Protein AF-A0A4Q5TT07-F1 (afdb_monomer)

Foldseek 3Di:
DVPFDADDPFDPLDPVDTRRDVVVLCCVLVVCCVVPVPDPVNPVSVVSVVSRVVVSVVVD

Solvent-accessible surface area (backbone atoms only — not comparable to full-atom values): 3811 Å² total; per-residue (Å²): 112,97,85,53,81,74,78,72,78,65,38,74,78,48,102,90,39,73,43,77,46,65,68,61,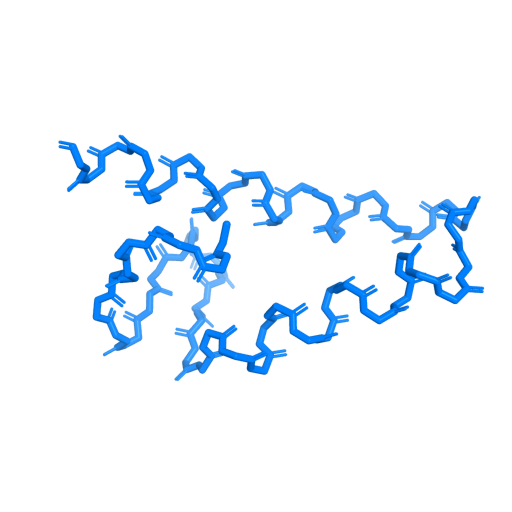50,52,49,68,46,48,49,53,50,71,78,47,63,86,45,80,80,46,55,70,44,52,52,53,51,48,54,50,48,51,54,48,64,75,76,106

Mean predicted aligned error: 3.01 Å

Structure (mmCIF, N/CA/C/O backbone):
data_AF-A0A4Q5TT07-F1
#
_entry.id   AF-A0A4Q5TT07-F1
#
loop_
_atom_site.group_PDB
_atom_site.id
_atom_site.type_symbol
_atom_site.label_atom_id
_atom_site.label_alt_id
_atom_site.label_comp_id
_atom_site.label_asym_id
_atom_site.label_entity_id
_atom_site.label_seq_id
_atom_site.pdbx_PDB_ins_code
_atom_site.Cartn_x
_atom_site.Cartn_y
_atom_site.Cartn_z
_atom_site.occupancy
_atom_site.B_iso_or_equiv
_atom_site.auth_seq_id
_atom_site.auth_comp_id
_atom_site.auth_asym_id
_atom_site.auth_atom_id
_atom_site.pdbx_PDB_model_num
ATOM 1 N N . PHE A 1 1 ? 5.254 4.508 6.360 1.00 85.88 1 PHE A N 1
ATOM 2 C CA . PHE A 1 1 ? 5.000 3.080 6.639 1.00 85.88 1 PHE A CA 1
ATOM 3 C C . PHE A 1 1 ? 5.797 2.565 7.837 1.00 85.88 1 PHE A C 1
ATOM 5 O O . PHE A 1 1 ? 5.162 2.132 8.774 1.00 85.88 1 PHE A O 1
ATOM 12 N N . ASN A 1 2 ? 7.132 2.655 7.896 1.00 80.06 2 ASN A N 1
ATOM 13 C CA . ASN A 1 2 ? 7.912 2.016 8.983 1.00 80.06 2 ASN A CA 1
ATOM 14 C C . ASN A 1 2 ? 7.638 2.506 10.419 1.00 80.06 2 ASN A C 1
ATOM 16 O O . ASN A 1 2 ? 7.938 1.789 11.364 1.00 80.06 2 ASN A O 1
ATOM 20 N N . THR A 1 3 ? 7.117 3.720 10.589 1.00 85.12 3 THR A N 1
ATOM 21 C CA . THR A 1 3 ? 6.867 4.338 11.904 1.00 85.12 3 THR A CA 1
ATOM 22 C C . THR A 1 3 ? 5.397 4.670 12.138 1.00 85.12 3 THR A C 1
ATOM 24 O O . THR A 1 3 ? 5.050 5.179 13.198 1.00 85.12 3 THR A O 1
ATOM 27 N N . ALA A 1 4 ? 4.539 4.424 11.143 1.00 86.00 4 ALA A N 1
ATOM 28 C CA . ALA A 1 4 ? 3.119 4.716 11.257 1.00 86.00 4 ALA A CA 1
ATOM 29 C C . ALA A 1 4 ? 2.418 3.537 11.947 1.00 86.00 4 ALA A C 1
ATOM 31 O O . ALA A 1 4 ? 2.720 2.390 11.597 1.00 86.00 4 ALA A O 1
ATOM 32 N N . PRO A 1 5 ? 1.496 3.783 12.892 1.00 89.06 5 PRO A N 1
ATOM 33 C CA . PRO A 1 5 ? 0.629 2.727 13.397 1.00 89.06 5 PRO A CA 1
ATOM 34 C C . PRO A 1 5 ? -0.159 2.126 12.229 1.00 89.06 5 PRO A C 1
ATOM 36 O O . PRO A 1 5 ? -0.658 2.842 11.359 1.00 89.06 5 PRO A O 1
ATOM 39 N N . MET A 1 6 ? -0.213 0.798 12.188 1.00 91.81 6 MET A N 1
ATOM 40 C CA . MET A 1 6 ? -0.903 0.076 11.125 1.00 91.81 6 MET A CA 1
ATOM 41 C C . MET A 1 6 ? -2.343 -0.221 11.540 1.00 91.81 6 MET A C 1
ATOM 43 O O . MET A 1 6 ? -2.573 -0.573 12.701 1.00 91.81 6 MET A O 1
ATOM 47 N N . PRO A 1 7 ? -3.311 -0.116 10.614 1.00 92.06 7 PRO A N 1
ATOM 48 C CA . PRO A 1 7 ? -4.668 -0.574 10.864 1.00 92.06 7 PRO A CA 1
ATOM 49 C C . PRO A 1 7 ? -4.684 -2.090 11.121 1.00 92.06 7 PRO A C 1
ATOM 51 O O . PRO A 1 7 ? -3.791 -2.805 10.655 1.00 92.06 7 PRO A O 1
ATOM 54 N N . PRO A 1 8 ? -5.700 -2.600 11.836 1.00 92.75 8 PRO A N 1
ATOM 55 C CA . PRO A 1 8 ? -5.866 -4.033 12.017 1.00 92.75 8 PRO A CA 1
ATOM 56 C C . PRO A 1 8 ? -6.122 -4.723 10.674 1.00 92.75 8 PRO A C 1
ATOM 58 O O . PRO A 1 8 ? -6.829 -4.209 9.8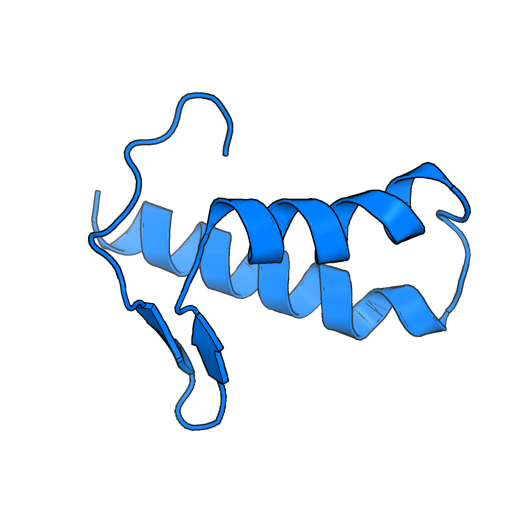05 1.00 92.75 8 PRO A O 1
ATOM 61 N N . GLU A 1 9 ? -5.562 -5.916 10.520 1.00 94.44 9 GLU A N 1
ATOM 62 C CA . GLU A 1 9 ? -5.808 -6.769 9.363 1.00 94.44 9 GLU A CA 1
ATOM 63 C C . GLU A 1 9 ? -7.093 -7.593 9.549 1.00 94.44 9 GLU A C 1
ATOM 65 O O . GLU A 1 9 ? -7.404 -8.013 10.667 1.00 94.44 9 GLU A O 1
ATOM 70 N N . PRO A 1 10 ? -7.830 -7.888 8.463 1.00 95.31 10 PRO A N 1
ATOM 71 C CA . PRO A 1 10 ? -7.570 -7.474 7.085 1.00 95.31 10 PRO A CA 1
ATOM 72 C C . PRO A 1 10 ? -8.099 -6.064 6.779 1.00 95.31 10 PRO A C 1
ATOM 74 O O . PRO A 1 10 ? -9.164 -5.671 7.250 1.00 95.31 10 PRO A O 1
ATOM 77 N N . VAL A 1 11 ? -7.400 -5.343 5.901 1.00 95.06 11 VAL A N 1
ATOM 78 C CA . VAL A 1 11 ? -7.752 -3.973 5.495 1.00 95.06 11 VAL A CA 1
ATOM 79 C C . VAL A 1 11 ? -8.481 -3.992 4.159 1.00 95.06 11 VAL A C 1
ATOM 81 O O . VAL A 1 11 ? -7.985 -4.538 3.172 1.00 95.06 11 VAL A O 1
ATOM 84 N N . MET A 1 12 ? -9.647 -3.357 4.097 1.00 94.44 12 MET A N 1
ATOM 85 C CA . MET A 1 12 ? -10.313 -3.068 2.828 1.00 94.44 12 MET A CA 1
ATOM 86 C C . MET A 1 12 ? -9.729 -1.778 2.255 1.00 94.44 12 MET A C 1
ATOM 88 O O . MET A 1 12 ? -10.033 -0.697 2.746 1.00 94.44 12 MET A O 1
ATOM 92 N N . LEU A 1 13 ? -8.873 -1.896 1.239 1.00 92.75 13 LEU A N 1
ATOM 93 C CA . LEU A 1 13 ? -8.248 -0.739 0.592 1.00 92.75 13 LEU A CA 1
ATOM 94 C C . LEU A 1 13 ? -9.236 -0.037 -0.347 1.00 92.75 13 LEU A C 1
ATOM 96 O O . LEU A 1 13 ? -9.325 1.183 -0.387 1.00 92.75 13 LEU A O 1
ATOM 100 N N . ASN A 1 14 ? -9.988 -0.838 -1.100 1.00 87.75 14 ASN A N 1
ATOM 101 C CA . ASN A 1 14 ? -11.102 -0.423 -1.946 1.00 87.75 14 ASN A CA 1
ATOM 102 C C . ASN A 1 14 ? -12.047 -1.630 -2.145 1.00 87.75 14 ASN A C 1
ATOM 104 O O . ASN A 1 14 ? -11.687 -2.743 -1.747 1.00 87.75 14 ASN A O 1
ATOM 108 N N . PRO A 1 15 ? -13.232 -1.474 -2.769 1.00 90.38 15 PRO A N 1
ATOM 109 C CA . PRO A 1 15 ? -14.184 -2.579 -2.934 1.00 90.38 15 PRO A CA 1
ATOM 110 C C . PRO A 1 15 ? -13.625 -3.815 -3.658 1.00 90.38 15 PRO A C 1
ATOM 112 O O . PRO A 1 15 ? -14.135 -4.915 -3.466 1.00 90.38 15 PRO A O 1
ATOM 115 N N . ALA A 1 16 ? -12.574 -3.652 -4.466 1.00 90.06 16 ALA A N 1
ATOM 116 C CA . ALA A 1 16 ? -11.931 -4.732 -5.211 1.00 90.06 16 ALA A CA 1
ATOM 117 C C . ALA A 1 16 ? -10.651 -5.272 -4.542 1.00 90.06 16 ALA A C 1
ATOM 119 O O . ALA A 1 16 ? -10.098 -6.268 -5.005 1.00 90.06 16 ALA A O 1
ATOM 120 N N . THR A 1 17 ? -10.150 -4.631 -3.479 1.00 91.69 17 THR A N 1
ATOM 121 C CA . THR A 1 17 ? -8.824 -4.913 -2.911 1.00 91.69 17 THR A CA 1
ATOM 122 C C . THR A 1 17 ? -8.895 -5.067 -1.398 1.00 91.69 17 THR A C 1
ATOM 124 O O . THR A 1 17 ? -9.104 -4.102 -0.663 1.00 91.69 17 THR A O 1
ATOM 127 N N . ARG A 1 18 ? -8.637 -6.292 -0.933 1.00 96.19 18 ARG A N 1
ATOM 128 C CA . ARG A 1 18 ? -8.473 -6.632 0.483 1.00 96.19 18 ARG A CA 1
ATOM 129 C C . ARG A 1 18 ? -7.017 -6.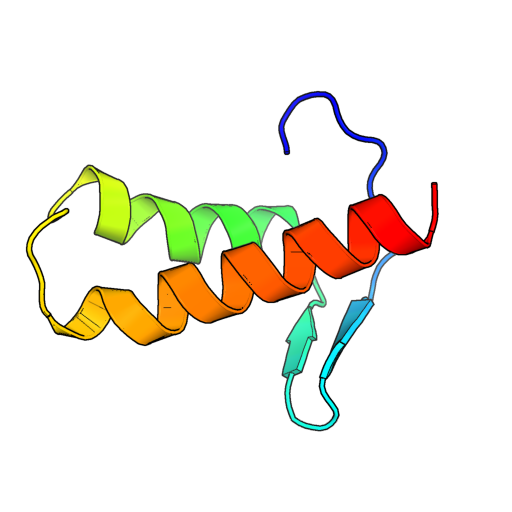989 0.760 1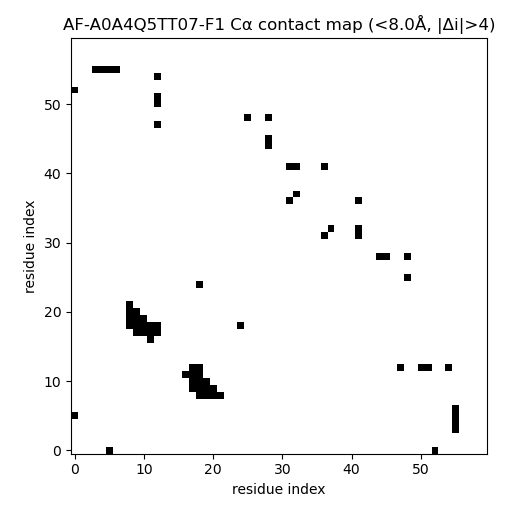.00 96.19 18 ARG A C 1
ATOM 131 O O . ARG A 1 18 ? -6.473 -7.899 0.136 1.00 96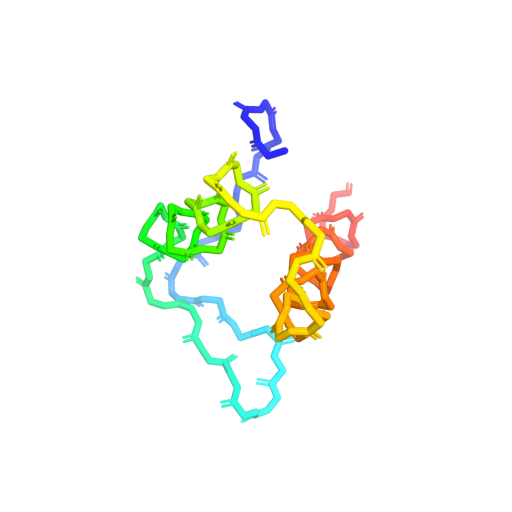.19 18 ARG A O 1
ATOM 138 N N . ILE A 1 19 ? -6.400 -6.296 1.707 1.00 97.31 19 ILE A N 1
ATOM 139 C CA . ILE A 1 19 ? -5.056 -6.586 2.199 1.00 97.31 19 ILE A CA 1
ATOM 140 C C . ILE A 1 19 ? -5.193 -7.518 3.403 1.00 97.31 19 ILE A C 1
ATOM 142 O O . ILE A 1 19 ? -5.655 -7.105 4.463 1.00 97.31 19 ILE A O 1
ATOM 146 N N . ASN A 1 20 ? -4.810 -8.782 3.226 1.00 97.50 20 ASN A N 1
ATOM 147 C CA . ASN A 1 20 ? -4.848 -9.784 4.299 1.00 97.50 20 ASN A CA 1
ATOM 148 C C . ASN A 1 20 ? -3.544 -9.863 5.107 1.00 97.50 20 ASN A C 1
ATOM 150 O O . ASN A 1 20 ? -3.550 -10.452 6.175 1.00 97.50 20 ASN A O 1
ATOM 154 N N . ASP A 1 21 ? -2.451 -9.325 4.562 1.00 97.50 21 ASP A N 1
ATOM 155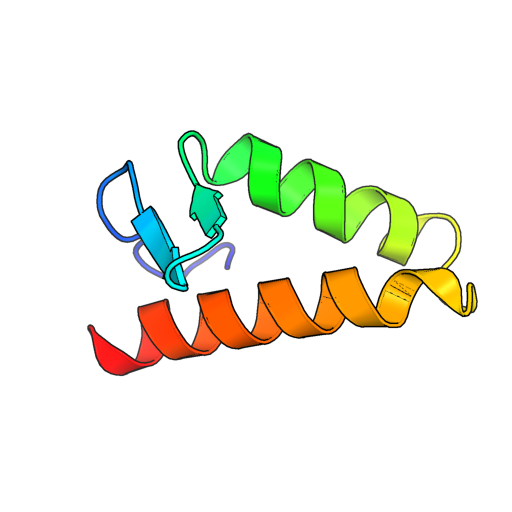 C CA . ASP A 1 21 ? -1.123 -9.266 5.179 1.00 97.50 21 ASP A CA 1
ATOM 156 C C . ASP A 1 21 ? -0.438 -7.992 4.664 1.00 97.50 21 ASP A C 1
ATOM 158 O O . ASP A 1 21 ? -0.085 -7.883 3.480 1.00 97.50 21 ASP A O 1
ATOM 162 N N . ILE A 1 22 ? -0.313 -6.995 5.538 1.00 96.06 22 ILE A N 1
ATOM 163 C CA . ILE A 1 22 ? 0.231 -5.670 5.241 1.00 96.06 22 ILE A CA 1
ATOM 164 C C . ILE A 1 22 ? 1.716 -5.775 4.904 1.00 96.06 22 ILE A C 1
ATOM 166 O O . ILE A 1 22 ? 2.177 -5.108 3.978 1.00 96.06 22 ILE A O 1
ATOM 170 N N . GLN A 1 23 ? 2.478 -6.625 5.595 1.00 95.62 23 GLN A N 1
ATOM 171 C CA . GLN A 1 23 ? 3.915 -6.760 5.342 1.00 95.62 23 GLN A CA 1
ATOM 172 C C . GLN A 1 23 ? 4.176 -7.347 3.957 1.00 95.62 23 GLN A C 1
ATOM 174 O O . GLN A 1 23 ? 4.989 -6.819 3.192 1.00 95.62 23 GLN A O 1
ATOM 179 N N . ARG A 1 24 ? 3.430 -8.387 3.581 1.00 96.94 24 ARG A N 1
ATOM 180 C CA . ARG A 1 24 ? 3.492 -8.969 2.239 1.00 96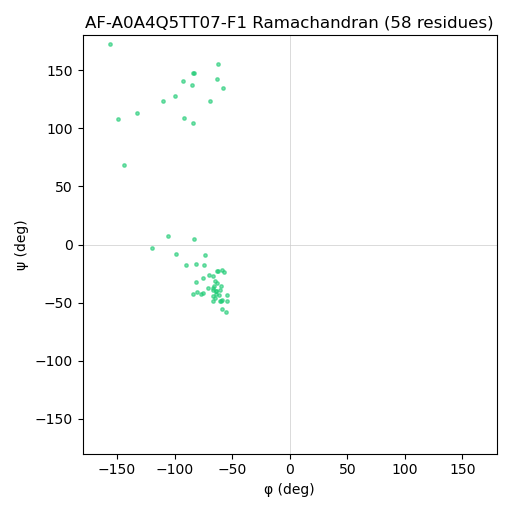.94 24 ARG A CA 1
ATOM 181 C C 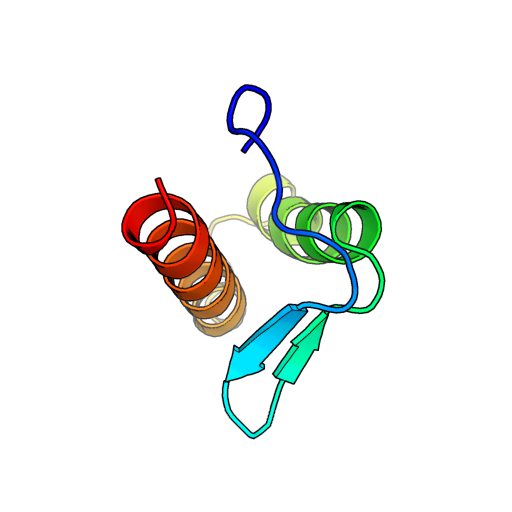. ARG A 1 24 ? 3.021 -7.983 1.170 1.00 96.94 24 ARG A C 1
ATOM 183 O O . ARG A 1 24 ? 3.631 -7.910 0.098 1.00 96.94 24 ARG A O 1
ATOM 190 N N . PHE A 1 25 ? 1.971 -7.207 1.443 1.00 96.88 25 PHE A N 1
ATOM 191 C CA . PHE A 1 25 ? 1.512 -6.144 0.547 1.00 96.88 25 PHE A CA 1
ATOM 192 C C . PHE A 1 25 ? 2.618 -5.109 0.305 1.00 96.88 25 PHE A C 1
ATOM 194 O O . PHE A 1 25 ? 3.031 -4.922 -0.838 1.00 96.88 25 PHE A O 1
ATOM 201 N N . LEU A 1 26 ? 3.178 -4.515 1.361 1.00 96.50 26 LEU A N 1
ATOM 202 C CA . LEU A 1 26 ? 4.240 -3.515 1.238 1.00 96.50 26 LEU A CA 1
ATOM 203 C C . LEU A 1 26 ? 5.485 -4.097 0.557 1.00 96.50 26 LEU A C 1
ATOM 205 O O . LEU A 1 26 ? 6.043 -3.469 -0.341 1.00 96.50 26 LEU A O 1
ATOM 209 N N . GLY A 1 27 ? 5.895 -5.313 0.924 1.00 96.75 27 GLY A N 1
ATOM 210 C CA . GLY A 1 27 ? 7.043 -5.989 0.319 1.00 96.75 27 GLY A CA 1
ATOM 211 C C . GLY A 1 27 ? 6.878 -6.199 -1.187 1.00 96.75 27 GLY A C 1
ATOM 212 O O . GLY A 1 27 ? 7.762 -5.833 -1.962 1.00 96.75 27 GLY A O 1
ATOM 213 N N . SER A 1 28 ? 5.726 -6.726 -1.612 1.00 95.88 28 SER A N 1
ATOM 214 C CA . SER A 1 28 ? 5.429 -6.975 -3.031 1.00 95.88 28 SER A CA 1
ATOM 215 C C . SER A 1 28 ? 5.300 -5.699 -3.868 1.00 95.88 28 SER A C 1
ATOM 217 O O . SER A 1 28 ? 5.612 -5.734 -5.056 1.00 95.88 28 SER A O 1
ATOM 219 N N . HIS A 1 29 ? 4.907 -4.570 -3.268 1.00 96.69 29 HIS A N 1
ATOM 220 C CA . HIS A 1 29 ? 4.814 -3.284 -3.966 1.00 96.69 29 HIS A CA 1
ATOM 221 C C . HIS A 1 29 ? 6.164 -2.559 -4.009 1.00 96.69 29 HIS A C 1
ATOM 223 O O . HIS A 1 29 ? 6.556 -2.048 -5.054 1.00 96.69 29 HIS A O 1
ATOM 229 N N . PHE A 1 30 ? 6.923 -2.545 -2.909 1.00 96.56 30 PHE A N 1
ATOM 230 C CA . PHE A 1 30 ? 8.215 -1.857 -2.867 1.00 96.56 30 PHE A CA 1
ATOM 231 C C . PHE A 1 30 ? 9.338 -2.595 -3.586 1.00 96.56 30 PHE A C 1
ATOM 233 O O . PHE A 1 30 ? 10.263 -1.940 -4.060 1.00 96.56 30 PHE A O 1
ATOM 240 N N . HIS A 1 31 ? 9.300 -3.927 -3.660 1.00 96.44 31 HIS A N 1
ATOM 241 C CA . HIS A 1 31 ? 10.343 -4.694 -4.340 1.00 96.44 31 HIS A CA 1
ATOM 242 C C . HIS A 1 31 ? 10.560 -4.247 -5.802 1.00 96.44 31 HIS A C 1
ATOM 244 O O . HIS A 1 31 ? 11.663 -3.785 -6.098 1.00 96.44 31 HIS A O 1
ATOM 250 N N . PRO A 1 32 ? 9.546 -4.267 -6.693 1.00 95.12 32 PRO A N 1
ATOM 251 C CA . PRO A 1 32 ? 9.713 -3.827 -8.082 1.00 95.12 32 PRO A CA 1
ATOM 252 C C . PRO A 1 32 ? 10.072 -2.339 -8.204 1.00 95.12 32 PRO A C 1
ATOM 254 O O . PRO A 1 32 ? 10.857 -1.972 -9.076 1.00 95.12 32 PRO A O 1
ATOM 257 N N . LEU A 1 33 ? 9.574 -1.487 -7.299 1.00 95.50 33 LEU A N 1
ATOM 258 C CA . LEU A 1 33 ? 9.919 -0.060 -7.265 1.00 95.50 33 LEU A CA 1
ATOM 259 C C . LEU A 1 33 ? 11.400 0.179 -6.941 1.00 95.50 33 LEU A C 1
ATOM 261 O O . LEU A 1 33 ? 11.984 1.144 -7.427 1.00 95.50 33 LEU A O 1
ATOM 265 N N . LYS A 1 34 ? 12.021 -0.694 -6.140 1.00 95.00 34 LYS A N 1
ATOM 266 C CA . LYS A 1 34 ? 13.455 -0.628 -5.823 1.00 95.00 34 LYS A CA 1
ATOM 267 C C . LYS A 1 34 ? 14.318 -1.223 -6.929 1.00 95.00 34 LYS A C 1
ATOM 269 O O . LYS A 1 34 ? 15.374 -0.677 -7.227 1.00 95.00 34 LYS A O 1
ATOM 274 N N . THR A 1 35 ? 13.898 -2.343 -7.517 1.00 96.88 35 THR A N 1
ATOM 275 C CA . THR A 1 35 ? 14.709 -3.065 -8.508 1.00 96.88 35 THR A CA 1
ATOM 276 C C . THR A 1 35 ? 14.606 -2.467 -9.909 1.00 96.88 35 THR A C 1
ATOM 278 O O . THR A 1 35 ? 15.569 -2.536 -10.667 1.00 96.88 35 THR A O 1
ATOM 281 N N . GLN A 1 36 ? 13.455 -1.898 -10.279 1.00 95.12 36 GLN A N 1
ATOM 282 C CA . GLN A 1 36 ? 13.196 -1.316 -11.601 1.00 95.12 36 GLN A CA 1
ATOM 283 C C . GLN A 1 36 ? 12.305 -0.062 -11.498 1.00 95.12 36 GLN A C 1
ATOM 285 O O . GLN A 1 36 ? 11.162 -0.076 -11.961 1.00 95.12 36 GLN A O 1
ATOM 290 N N . PRO A 1 37 ? 12.800 1.050 -10.923 1.00 91.44 37 PRO A N 1
ATOM 291 C CA . PRO A 1 37 ? 11.977 2.221 -10.601 1.00 91.44 37 PRO A CA 1
ATOM 292 C C . PRO A 1 37 ? 11.278 2.852 -11.816 1.00 91.44 37 PRO A C 1
ATOM 294 O O . PRO A 1 37 ? 10.139 3.294 -11.704 1.00 91.44 37 PRO A O 1
ATOM 297 N N . GLY A 1 38 ? 11.925 2.853 -12.987 1.00 92.38 38 GLY A N 1
ATOM 298 C CA . GLY A 1 38 ? 11.399 3.465 -14.215 1.00 92.38 38 GLY A CA 1
ATOM 299 C C . GLY A 1 38 ? 10.426 2.596 -15.023 1.00 92.38 38 GLY A C 1
ATOM 300 O O . GLY A 1 38 ? 10.045 2.984 -16.127 1.00 92.38 38 GLY A O 1
ATOM 301 N N . ASN A 1 39 ? 10.049 1.411 -14.531 1.00 94.38 39 ASN A N 1
ATOM 302 C CA . ASN A 1 39 ? 9.130 0.539 -15.255 1.00 94.38 39 ASN A CA 1
ATOM 303 C C . ASN A 1 39 ? 7.719 1.154 -15.287 1.00 94.38 39 ASN A C 1
ATOM 305 O O . ASN A 1 39 ? 7.123 1.415 -14.246 1.00 94.38 39 ASN A O 1
ATOM 309 N N . LYS A 1 40 ? 7.153 1.345 -16.486 1.00 87.94 40 LYS A N 1
ATOM 310 C CA . LYS A 1 40 ? 5.803 1.911 -16.683 1.00 87.94 40 LYS A CA 1
ATOM 311 C C . LYS A 1 40 ? 4.697 1.092 -16.005 1.00 87.94 40 LYS A C 1
ATOM 313 O O . LYS A 1 40 ? 3.636 1.629 -15.707 1.00 87.94 40 LYS A O 1
ATOM 318 N N . ILE A 1 41 ? 4.951 -0.188 -15.729 1.00 88.00 41 ILE A N 1
ATOM 319 C CA . ILE A 1 41 ? 4.028 -1.094 -15.030 1.00 88.00 41 ILE A CA 1
ATOM 320 C C . ILE A 1 41 ? 3.956 -0.780 -13.520 1.00 88.00 41 ILE A C 1
ATOM 322 O O . ILE A 1 41 ? 3.082 -1.289 -12.827 1.00 88.00 41 ILE A O 1
ATOM 326 N N . ASN A 1 42 ? 4.818 0.095 -12.993 1.00 95.62 42 ASN A N 1
ATOM 327 C CA . ASN A 1 42 ? 4.829 0.451 -11.575 1.00 95.62 42 ASN A CA 1
ATOM 328 C C . ASN A 1 42 ? 3.682 1.378 -11.150 1.00 95.62 42 ASN A C 1
ATOM 330 O O . ASN A 1 42 ? 3.408 1.457 -9.953 1.00 95.62 42 ASN A O 1
ATOM 334 N N . GLN A 1 43 ? 3.011 2.067 -12.082 1.00 95.56 43 GLN A N 1
ATOM 335 C CA . GLN A 1 43 ? 1.985 3.059 -11.733 1.00 95.56 43 GLN A CA 1
ATOM 336 C C . GLN A 1 43 ? 0.882 2.482 -10.820 1.00 95.56 43 GLN A C 1
ATOM 338 O O . GLN A 1 43 ? 0.692 3.025 -9.734 1.00 95.56 43 GLN A O 1
ATOM 343 N N . PRO A 1 44 ? 0.269 1.317 -11.118 1.00 93.94 44 PRO A N 1
ATOM 344 C CA . PRO A 1 44 ? -0.736 0.724 -10.233 1.00 93.94 44 PRO A CA 1
ATOM 345 C C . PRO A 1 44 ? -0.204 0.325 -8.849 1.00 93.94 44 PRO A C 1
ATOM 347 O O . PRO A 1 44 ? -0.980 0.174 -7.908 1.00 93.94 44 PRO A O 1
ATOM 350 N N . LEU A 1 45 ? 1.107 0.100 -8.706 1.00 95.75 45 LEU A N 1
ATOM 351 C CA . LEU A 1 45 ? 1.713 -0.195 -7.406 1.00 95.75 45 LEU A CA 1
ATOM 352 C C . LEU A 1 45 ? 1.820 1.074 -6.559 1.00 95.75 45 LEU A C 1
ATOM 354 O O . LEU A 1 45 ? 1.531 1.039 -5.365 1.00 95.75 45 LEU A O 1
ATOM 358 N N . LEU A 1 46 ? 2.212 2.187 -7.182 1.00 96.25 46 LEU A N 1
ATOM 359 C CA . LEU A 1 46 ? 2.251 3.497 -6.537 1.00 96.25 46 LEU A CA 1
ATOM 360 C C . LEU A 1 46 ? 0.849 3.950 -6.128 1.00 96.25 46 LEU A C 1
ATOM 362 O O . LEU A 1 46 ? 0.684 4.395 -4.997 1.00 96.25 46 LEU A O 1
ATOM 366 N N . ASP A 1 47 ? -0.146 3.758 -6.996 1.00 95.56 47 ASP A N 1
ATOM 367 C CA . ASP A 1 47 ? -1.538 4.125 -6.718 1.00 95.56 47 ASP A CA 1
ATOM 368 C C . ASP A 1 47 ? -2.058 3.395 -5.469 1.00 95.56 47 ASP A C 1
ATOM 370 O O . ASP A 1 47 ? -2.544 4.022 -4.533 1.00 95.56 47 ASP A O 1
ATOM 374 N N . ARG A 1 48 ? -1.841 2.075 -5.367 1.00 95.75 48 ARG A N 1
ATOM 375 C CA . ARG A 1 48 ? -2.251 1.296 -4.182 1.00 95.75 48 ARG A CA 1
ATOM 376 C C . ARG A 1 48 ? -1.492 1.676 -2.913 1.00 95.75 48 ARG A C 1
ATOM 378 O O . ARG A 1 48 ? -2.059 1.635 -1.824 1.00 95.75 48 ARG A O 1
ATOM 385 N N . LEU A 1 49 ? -0.205 2.012 -3.026 1.00 96.31 49 LEU A N 1
ATOM 386 C CA . LEU A 1 49 ? 0.572 2.511 -1.889 1.00 96.31 49 LEU A CA 1
ATOM 387 C C . LEU A 1 49 ? 0.056 3.877 -1.423 1.00 96.31 49 LEU A C 1
ATOM 389 O O . LEU A 1 49 ? 0.023 4.127 -0.219 1.00 96.31 49 LEU A O 1
ATOM 393 N N . LEU A 1 50 ? -0.357 4.743 -2.351 1.00 96.38 50 LEU A N 1
ATOM 394 C CA . LEU A 1 50 ? -0.960 6.033 -2.038 1.00 96.38 50 LEU A CA 1
ATOM 395 C C . LEU A 1 50 ? -2.325 5.858 -1.368 1.00 96.38 50 LEU A C 1
ATOM 397 O O . LEU A 1 50 ? -2.527 6.426 -0.299 1.00 96.38 50 LEU A O 1
ATOM 401 N N . ASP A 1 51 ? -3.207 5.022 -1.919 1.00 95.62 51 ASP A N 1
ATOM 402 C CA . ASP A 1 51 ? -4.499 4.693 -1.303 1.00 95.62 51 ASP A CA 1
ATOM 403 C C . ASP A 1 51 ? -4.308 4.183 0.131 1.00 95.62 51 ASP A C 1
ATOM 405 O O . ASP A 1 51 ? -5.005 4.595 1.059 1.00 95.62 51 ASP A O 1
ATOM 409 N N . PHE A 1 52 ? -3.315 3.312 0.338 1.00 96.19 52 PHE A N 1
ATOM 410 C CA . PHE A 1 52 ? -3.073 2.726 1.653 1.00 96.19 52 PHE A CA 1
ATOM 411 C C . PHE A 1 52 ? -2.518 3.758 2.631 1.00 96.19 52 PHE A C 1
ATOM 413 O O . PHE A 1 52 ? -2.895 3.773 3.800 1.00 96.19 52 PHE A O 1
ATOM 420 N N . LYS A 1 53 ? -1.657 4.660 2.150 1.00 95.69 53 LYS A N 1
ATOM 421 C CA . LYS A 1 53 ? -1.179 5.796 2.935 1.00 95.69 53 LYS A CA 1
ATOM 422 C C . LYS A 1 53 ? -2.342 6.695 3.364 1.00 95.69 53 LYS A C 1
ATOM 424 O O . LYS A 1 53 ? -2.433 7.001 4.547 1.00 95.69 53 LYS A O 1
ATOM 429 N N . LEU A 1 54 ? -3.228 7.065 2.439 1.00 94.50 54 LEU A N 1
ATOM 430 C CA . LEU A 1 54 ? -4.387 7.910 2.736 1.00 94.50 54 LEU A CA 1
ATOM 431 C C . LEU A 1 54 ? -5.320 7.253 3.757 1.00 94.50 54 LEU A C 1
ATOM 433 O O . LEU A 1 54 ? -5.798 7.933 4.655 1.00 94.50 54 LEU A O 1
ATOM 437 N N . LEU A 1 55 ? -5.521 5.935 3.674 1.00 92.88 55 LEU A N 1
ATOM 438 C CA . LEU A 1 55 ? -6.308 5.182 4.654 1.00 92.88 55 LEU A CA 1
ATOM 439 C C . LEU A 1 55 ? -5.682 5.205 6.056 1.00 92.88 55 LEU A C 1
ATOM 441 O O . LEU A 1 55 ? -6.403 5.296 7.047 1.00 92.88 55 LEU A O 1
ATOM 445 N N . ILE A 1 56 ? -4.354 5.098 6.162 1.00 93.50 56 ILE A N 1
ATOM 446 C CA . ILE A 1 56 ? -3.657 5.225 7.452 1.00 93.50 56 ILE A CA 1
ATOM 447 C C . ILE A 1 56 ? -3.833 6.647 7.993 1.00 93.50 56 ILE A C 1
ATOM 449 O O . ILE A 1 56 ? -4.169 6.819 9.157 1.00 93.50 56 ILE A O 1
ATOM 453 N N . GLU A 1 57 ? -3.635 7.654 7.142 1.00 92.00 57 GLU A N 1
ATOM 454 C CA . GLU A 1 57 ? -3.703 9.068 7.520 1.00 92.00 57 GLU A CA 1
ATOM 455 C C . GLU A 1 57 ? -5.127 9.548 7.836 1.00 92.00 57 GLU A C 1
ATOM 457 O O . GLU A 1 57 ? -5.276 10.475 8.618 1.00 92.00 57 GLU A O 1
ATOM 462 N N . SER A 1 58 ? -6.175 8.931 7.278 1.00 88.19 58 SER A N 1
ATOM 463 C CA . SER A 1 58 ? -7.572 9.284 7.574 1.00 88.19 58 SER A CA 1
ATOM 464 C C . SER A 1 58 ? -8.112 8.665 8.864 1.00 88.19 58 SER A C 1
ATOM 466 O O . SER A 1 58 ? -9.178 9.057 9.328 1.00 88.19 58 SER A O 1
ATOM 468 N N . ASN A 1 59 ? -7.434 7.639 9.383 1.00 75.19 59 ASN A N 1
ATOM 469 C CA . ASN A 1 59 ? -7.813 6.920 10.602 1.00 75.19 59 ASN A CA 1
ATOM 470 C C . ASN A 1 59 ? -6.902 7.270 11.796 1.00 75.19 59 ASN A C 1
ATOM 472 O O . ASN A 1 59 ? -7.011 6.631 12.846 1.00 75.19 59 ASN A O 1
ATOM 476 N N . LEU A 1 60 ? -6.013 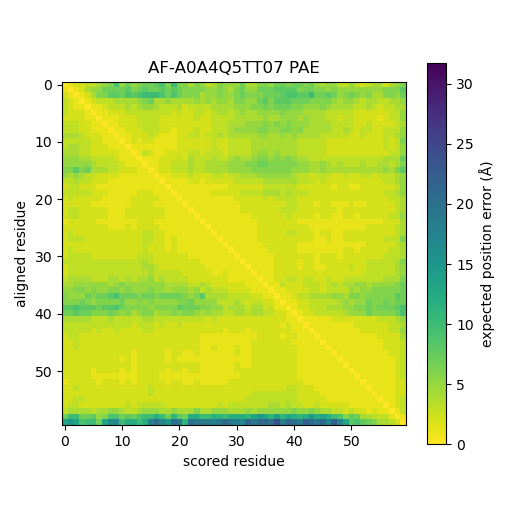8.255 11.623 1.00 58.91 60 LEU A N 1
ATOM 477 C CA . LEU A 1 60 ? -5.164 8.866 12.650 1.00 58.91 60 LEU A CA 1
ATOM 478 C C . LEU A 1 60 ? -5.604 10.304 12.917 1.00 58.91 60 LEU A C 1
ATOM 480 O O . LEU A 1 60 ? -5.494 10.714 14.092 1.00 58.91 60 LEU A O 1
#

Secondary structure (DSSP, 8-state):
-TTSPPPPSSEEEETTEEES-HHHHHHHHHHHHHH-TT-GGGHHHHHHHHHHHHHHHH--

Sequence (60 aa):
FNTAPMPPEPVMLNPATRINDIQRFLGSHFHPLKTQPGNKINQPLLDRLLDFKLLIESNL

pLDDT: mean 92.72, std 6.16, range [58.91, 97.5]

Radius of gyration: 11.71 Å; Cα contacts (8 Å, |Δi|>4): 36; chains: 1; bounding box: 29×19×30 Å